Protein AF-A0AAN9HEF0-F1 (afdb_monomer_lite)

Foldseek 3Di:
DDDDPPPDQQQKAWDDDDPDIDIDRPVDPPPPVCNPDDPCVSVQEEDPPDAQWDWDWDWDQDPNDTDIDTDIDGPDDDDPPRRHYDHSVDACVNVVVPSPVVPRGHD

Sequence (107 aa):
MVQGQHDEAGYLFFFKAGQTDLCLDAQSFSCECHPATDTVGRRINHSTKAPNLKPFHCRLRVNGEDKDVILFRALQDISVGAKLRFDYGVKRKSFRGEGLELEWLDE

Organism: NCBI:txid58324

Radius of gyration: 16.02 Å; chains: 1; bounding box: 46×43×34 Å

Structure (mmCIF, N/CA/C/O backbone):
data_AF-A0AAN9HEF0-F1
#
_entry.id   AF-A0AAN9HEF0-F1
#
loop_
_atom_site.group_PDB
_atom_site.id
_atom_site.type_symbol
_atom_site.label_atom_id
_atom_site.label_alt_id
_atom_site.label_comp_id
_atom_site.label_asym_id
_atom_site.label_entity_id
_atom_site.label_seq_id
_atom_site.pdbx_PDB_ins_code
_atom_site.Cartn_x
_atom_site.Cartn_y
_atom_site.Cartn_z
_atom_site.occupancy
_atom_site.B_iso_or_equiv
_atom_site.auth_seq_id
_atom_site.auth_comp_id
_atom_site.auth_asym_id
_atom_site.auth_atom_id
_atom_site.pdbx_PDB_model_num
ATOM 1 N N . MET A 1 1 ? 1.911 -31.298 15.678 1.00 32.28 1 MET A N 1
ATOM 2 C CA . MET A 1 1 ? 3.285 -30.782 15.838 1.00 32.28 1 MET A CA 1
ATOM 3 C C . MET A 1 1 ? 3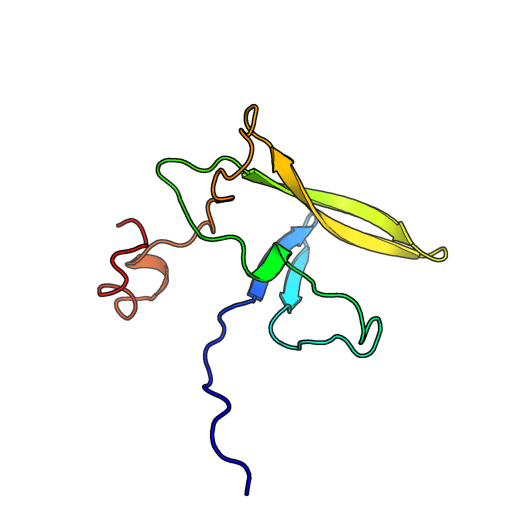.301 -29.397 15.219 1.00 32.28 1 MET A C 1
ATOM 5 O O . MET A 1 1 ? 3.203 -29.293 14.007 1.00 32.28 1 MET A O 1
ATOM 9 N N . VAL A 1 2 ? 3.242 -28.358 16.053 1.00 40.00 2 VAL A N 1
ATOM 10 C CA . VAL A 1 2 ? 3.208 -26.947 15.637 1.00 40.00 2 VAL A CA 1
ATOM 11 C C . VAL A 1 2 ? 4.608 -26.398 15.851 1.00 40.00 2 VAL A C 1
ATOM 13 O O . VAL A 1 2 ? 5.059 -26.364 16.990 1.00 40.00 2 VAL A O 1
ATOM 16 N N . GLN A 1 3 ? 5.297 -26.022 14.777 1.00 37.09 3 GLN A N 1
ATOM 17 C CA . GLN A 1 3 ? 6.558 -25.282 14.828 1.00 37.09 3 GLN A CA 1
ATOM 18 C C . GLN A 1 3 ? 6.768 -24.590 13.478 1.00 37.09 3 GLN A C 1
ATOM 20 O O . GLN A 1 3 ? 6.858 -25.264 12.455 1.00 37.09 3 GLN A O 1
ATOM 25 N N . GLY A 1 4 ? 6.810 -23.252 13.496 1.00 37.31 4 GLY A N 1
ATOM 26 C CA . GLY A 1 4 ? 7.192 -22.436 12.340 1.00 37.31 4 GLY A CA 1
ATOM 27 C C . GLY A 1 4 ? 6.292 -21.241 11.996 1.00 37.31 4 GLY A C 1
ATOM 28 O O . GLY A 1 4 ? 6.200 -20.906 10.822 1.00 37.31 4 GLY A O 1
ATOM 29 N N . GLN A 1 5 ? 5.621 -20.588 12.953 1.00 36.53 5 GLN A N 1
ATOM 30 C CA . GLN A 1 5 ? 5.182 -19.200 12.739 1.00 36.53 5 GLN A CA 1
ATOM 31 C C . GLN A 1 5 ? 6.349 -18.296 13.128 1.00 36.53 5 GLN A C 1
ATOM 33 O O . GLN A 1 5 ? 6.584 -18.057 14.308 1.00 36.53 5 GLN A O 1
ATOM 38 N N . HIS A 1 6 ? 7.134 -17.881 12.135 1.00 39.84 6 HIS A N 1
ATOM 39 C CA . HIS A 1 6 ? 8.145 -16.854 12.338 1.00 39.84 6 HIS A CA 1
ATOM 40 C C . HIS A 1 6 ? 7.456 -15.515 12.620 1.00 39.84 6 HIS A C 1
ATOM 42 O O . HIS A 1 6 ? 6.578 -15.069 11.881 1.00 39.84 6 HIS A O 1
ATOM 48 N N . ASP A 1 7 ? 7.882 -14.936 13.732 1.00 46.22 7 ASP A N 1
ATOM 49 C CA . ASP A 1 7 ? 7.417 -13.745 14.437 1.00 46.22 7 ASP A CA 1
ATOM 50 C C . ASP A 1 7 ? 7.845 -12.441 13.722 1.00 46.22 7 ASP A C 1
ATOM 52 O O . ASP A 1 7 ? 8.362 -11.510 14.333 1.00 46.22 7 ASP A O 1
ATOM 56 N N . GLU A 1 8 ? 7.701 -12.370 12.396 1.00 52.59 8 GLU A N 1
ATOM 57 C CA . GLU A 1 8 ? 8.027 -11.162 11.629 1.00 52.59 8 GLU A CA 1
ATOM 58 C C . GLU A 1 8 ? 6.747 -10.378 11.324 1.00 52.59 8 GLU A C 1
ATOM 60 O O . GLU A 1 8 ? 5.877 -10.836 10.577 1.00 52.59 8 GLU A O 1
ATOM 65 N N . ALA A 1 9 ? 6.640 -9.173 11.890 1.00 56.50 9 ALA A N 1
ATOM 66 C CA . ALA A 1 9 ? 5.588 -8.192 11.618 1.00 56.50 9 ALA A CA 1
ATOM 67 C C . ALA A 1 9 ? 5.703 -7.612 10.187 1.00 56.50 9 ALA A C 1
ATOM 69 O O . ALA A 1 9 ? 5.889 -6.412 9.996 1.00 56.50 9 ALA A O 1
ATOM 70 N N . GLY A 1 10 ? 5.647 -8.472 9.168 1.00 70.88 10 GLY A N 1
ATOM 71 C CA . GLY A 1 10 ? 5.973 -8.127 7.782 1.00 70.88 10 GLY A CA 1
ATOM 72 C C . GLY A 1 10 ? 4.844 -7.450 7.002 1.00 70.88 10 GLY A C 1
ATOM 73 O O . GLY A 1 10 ? 5.113 -6.777 6.009 1.00 70.88 10 GLY A O 1
ATOM 74 N N . TYR A 1 11 ? 3.587 -7.600 7.437 1.00 84.69 11 TYR A N 1
ATOM 75 C CA . TYR A 1 11 ? 2.407 -7.146 6.685 1.00 84.69 11 TYR A CA 1
ATOM 76 C C . TYR A 1 11 ? 1.488 -6.206 7.482 1.00 84.69 11 TYR A C 1
ATOM 78 O O . TYR A 1 11 ? 0.264 -6.264 7.347 1.00 84.69 11 TYR A O 1
ATOM 86 N N . LEU A 1 12 ? 2.072 -5.332 8.306 1.00 87.62 12 LEU A N 1
ATOM 87 C CA . LEU A 1 12 ? 1.347 -4.253 8.984 1.00 87.62 12 LEU A CA 1
ATOM 88 C C . LEU A 1 12 ? 1.429 -2.952 8.179 1.00 87.62 12 LEU A C 1
ATOM 90 O O . LEU A 1 12 ? 2.497 -2.572 7.701 1.00 87.62 12 LEU A O 1
ATOM 94 N N . PHE A 1 13 ? 0.308 -2.242 8.064 1.00 88.62 13 PHE A N 1
ATOM 95 C CA . PHE A 1 13 ? 0.242 -0.944 7.392 1.00 88.62 13 PHE A CA 1
ATOM 96 C C . PHE A 1 13 ? -0.305 0.120 8.343 1.00 88.62 13 PHE A C 1
ATOM 98 O O . PHE A 1 13 ? -1.505 0.169 8.618 1.00 88.62 13 PHE A O 1
ATOM 105 N N . PHE A 1 14 ? 0.574 0.997 8.822 1.00 90.25 14 PHE A N 1
ATOM 106 C CA . PHE A 1 14 ? 0.215 2.094 9.719 1.00 90.25 14 PHE A CA 1
ATOM 107 C C . PHE A 1 14 ? -0.143 3.354 8.928 1.00 90.25 14 PHE A C 1
ATOM 109 O O . PHE A 1 14 ? 0.579 3.750 8.012 1.00 90.25 14 PHE A O 1
ATOM 116 N N . PHE A 1 15 ? -1.246 4.009 9.285 1.00 91.12 15 PHE A N 1
ATOM 117 C CA . PHE A 1 15 ? -1.689 5.247 8.643 1.00 91.12 15 PHE A CA 1
ATOM 118 C C . PHE A 1 15 ? -2.501 6.118 9.601 1.00 91.12 15 PHE A C 1
ATOM 120 O O . PHE A 1 15 ? -2.966 5.658 10.641 1.00 91.12 15 PHE A O 1
ATOM 127 N N . LYS A 1 16 ? -2.682 7.392 9.244 1.00 90.69 16 LYS A N 1
ATOM 128 C CA . LYS A 1 16 ? -3.542 8.318 9.989 1.00 90.69 16 LYS A CA 1
ATOM 129 C C . LYS A 1 16 ? -4.844 8.556 9.235 1.00 90.69 16 LYS A C 1
ATOM 131 O O . LYS A 1 16 ? -4.807 8.872 8.047 1.00 90.69 16 LYS A O 1
ATOM 136 N N . ALA A 1 17 ? -5.967 8.498 9.942 1.00 90.38 17 ALA A N 1
ATOM 137 C CA . ALA A 1 17 ? -7.257 9.001 9.482 1.00 90.38 17 ALA A CA 1
ATOM 138 C C . ALA A 1 17 ? -7.633 10.225 10.331 1.00 90.38 17 ALA A C 1
ATOM 140 O O . ALA A 1 17 ? -8.130 10.112 11.451 1.00 90.38 17 ALA A O 1
ATOM 141 N N . GLY A 1 18 ? -7.330 11.426 9.828 1.00 87.94 18 GLY A N 1
ATOM 142 C CA . GLY A 1 18 ? -7.462 12.652 10.618 1.00 87.94 18 GLY A CA 1
ATOM 143 C C . GLY A 1 18 ? -6.498 12.661 11.811 1.00 87.94 18 GLY A C 1
ATOM 144 O O . GLY A 1 18 ? -5.285 12.688 11.617 1.00 87.94 18 GLY A O 1
ATOM 145 N N . GLN A 1 19 ? -7.038 12.657 13.033 1.00 90.25 19 GLN A N 1
ATOM 146 C CA . GLN A 1 19 ? -6.259 12.624 14.284 1.00 90.25 19 GLN A CA 1
ATOM 147 C C . GLN A 1 19 ? -6.104 11.213 14.868 1.00 90.25 19 GLN A C 1
ATOM 149 O O . GLN A 1 19 ? -5.522 11.053 15.937 1.00 90.25 19 GLN A O 1
ATOM 154 N N . THR A 1 20 ? -6.633 10.194 14.191 1.00 92.44 20 THR A N 1
ATOM 155 C CA . THR A 1 20 ? -6.610 8.813 14.672 1.00 92.44 20 THR A CA 1
ATOM 156 C C . THR A 1 20 ? -5.496 8.035 13.989 1.00 92.44 20 THR A C 1
ATOM 158 O O . THR A 1 20 ? -5.418 8.002 12.760 1.00 92.44 20 THR A O 1
ATOM 161 N N . ASP A 1 21 ? -4.654 7.393 14.794 1.00 93.19 21 ASP A N 1
ATOM 162 C CA . ASP A 1 21 ? -3.658 6.433 14.331 1.00 93.19 21 ASP A CA 1
ATOM 163 C C . ASP A 1 21 ? -4.330 5.068 14.132 1.00 93.19 21 ASP A C 1
ATOM 165 O O . ASP A 1 21 ? -4.982 4.549 15.038 1.00 93.19 21 ASP A O 1
ATOM 169 N N . LEU A 1 22 ? -4.196 4.502 12.933 1.00 93.00 22 LEU A N 1
ATOM 170 C CA . LEU A 1 22 ? -4.807 3.238 12.531 1.00 93.00 22 LEU A CA 1
ATOM 171 C C . LEU A 1 22 ? -3.749 2.269 11.990 1.00 93.00 22 LEU A C 1
ATOM 173 O O . LEU A 1 22 ? -2.683 2.668 11.515 1.00 93.00 22 LEU A O 1
ATOM 177 N N . CYS A 1 23 ? -4.072 0.979 12.042 1.00 90.31 23 CYS A N 1
ATOM 178 C CA . CYS A 1 23 ? -3.255 -0.100 11.500 1.00 90.31 23 CYS A CA 1
ATOM 179 C C . CYS A 1 23 ? -4.137 -1.069 10.709 1.00 90.31 23 CYS A C 1
ATOM 181 O O . CYS A 1 23 ? -5.177 -1.504 11.207 1.00 90.31 23 CYS A O 1
ATOM 183 N N . LEU A 1 24 ? -3.722 -1.414 9.489 1.00 88.12 24 LEU A N 1
ATOM 184 C CA . LEU A 1 24 ? -4.231 -2.590 8.789 1.00 88.12 24 LEU A CA 1
ATOM 185 C C . LEU A 1 24 ? -3.295 -3.763 9.065 1.00 88.12 24 LEU A C 1
ATOM 187 O O . LEU A 1 24 ? -2.116 -3.710 8.710 1.00 88.12 24 LEU A O 1
ATOM 191 N N . ASP A 1 25 ? -3.840 -4.822 9.652 1.00 85.94 25 ASP A N 1
ATOM 192 C CA . ASP A 1 25 ? -3.164 -6.108 9.777 1.00 85.94 25 ASP A CA 1
ATOM 193 C C . ASP A 1 25 ? -3.512 -6.985 8.568 1.00 85.94 25 ASP A C 1
ATOM 195 O O . ASP A 1 25 ? -4.658 -7.404 8.393 1.00 85.94 25 ASP A O 1
ATOM 199 N N . ALA A 1 26 ? -2.519 -7.235 7.713 1.00 84.75 26 ALA A N 1
ATOM 200 C CA . ALA A 1 26 ? -2.621 -8.162 6.591 1.00 84.75 26 ALA A CA 1
ATOM 201 C C . ALA A 1 26 ? -1.765 -9.430 6.786 1.00 84.75 26 ALA A C 1
ATOM 203 O O . ALA A 1 26 ? -1.571 -10.185 5.829 1.00 84.75 26 ALA A O 1
ATOM 204 N N . GLN A 1 27 ? -1.259 -9.676 8.000 1.00 82.25 27 GLN A N 1
ATOM 205 C CA . GLN A 1 27 ? -0.511 -10.880 8.368 1.00 82.25 27 GLN A CA 1
ATOM 206 C C . GLN A 1 27 ? -1.437 -12.099 8.427 1.00 82.25 27 GLN A C 1
ATOM 208 O O . GLN A 1 27 ? -1.100 -13.174 7.925 1.00 82.25 27 GLN A O 1
ATOM 213 N N . SER A 1 28 ? -2.613 -11.927 9.035 1.00 73.00 28 SER A N 1
ATOM 214 C CA . SER A 1 28 ? -3.622 -12.973 9.193 1.00 73.00 28 SER A CA 1
ATOM 215 C C . SER A 1 28 ? -4.303 -13.272 7.851 1.00 73.00 28 SER A C 1
ATOM 217 O O . SER A 1 28 ? -5.255 -12.620 7.424 1.00 73.00 28 SER A O 1
ATOM 219 N N . PHE A 1 29 ? -3.778 -14.274 7.142 1.00 68.12 29 PHE A N 1
ATOM 220 C CA . PHE A 1 29 ? -4.325 -14.739 5.871 1.00 68.12 29 PHE A CA 1
ATOM 221 C C . PHE A 1 29 ? -4.737 -16.217 5.935 1.00 68.12 29 PHE A C 1
ATOM 223 O O . PHE A 1 29 ? -3.958 -17.054 6.380 1.00 68.12 29 PHE A O 1
ATOM 230 N N . SER A 1 30 ? -5.904 -16.597 5.413 1.00 69.75 30 SER A N 1
ATOM 231 C CA . SER A 1 30 ? -6.982 -15.747 4.870 1.00 69.75 30 SER A CA 1
ATOM 232 C C . SER A 1 30 ? -7.804 -15.079 5.982 1.00 69.75 30 SER A C 1
ATOM 234 O O . SER A 1 30 ? -7.949 -15.678 7.045 1.00 69.75 30 SER A O 1
ATOM 236 N N . CYS A 1 31 ? -8.393 -13.893 5.754 1.00 67.31 31 CYS A N 1
ATOM 237 C CA . CYS A 1 31 ? -9.307 -13.332 6.761 1.00 67.31 31 CYS A CA 1
ATOM 238 C C . CYS A 1 31 ? -10.534 -14.237 6.915 1.00 67.31 31 CYS A C 1
ATOM 240 O O . CYS A 1 31 ? -11.055 -14.743 5.918 1.00 67.31 31 CYS A O 1
ATOM 242 N N . GLU A 1 32 ? -11.038 -14.385 8.143 1.00 69.94 32 GLU A N 1
ATOM 243 C CA . GLU A 1 32 ? -12.265 -15.150 8.426 1.00 69.94 32 GLU A CA 1
ATOM 244 C C . GLU A 1 32 ? -13.460 -14.638 7.606 1.00 69.94 32 GLU A C 1
ATOM 246 O O . GLU A 1 32 ? -14.342 -15.398 7.217 1.00 69.94 32 GLU A O 1
ATOM 251 N N . CYS A 1 33 ? -13.439 -13.344 7.274 1.00 67.50 33 CYS A N 1
ATOM 252 C CA . CYS A 1 33 ? -14.425 -12.681 6.436 1.00 67.50 33 CYS A CA 1
ATOM 253 C C . CYS A 1 33 ? -14.426 -13.102 4.956 1.00 67.50 33 CYS A C 1
ATOM 255 O O . CYS A 1 33 ? -15.464 -13.039 4.303 1.00 67.50 33 CYS A O 1
ATOM 257 N N . HIS A 1 34 ? -13.274 -13.485 4.405 1.00 69.62 34 HIS A N 1
ATOM 258 C CA . HIS A 1 34 ? -13.069 -13.723 2.974 1.00 69.62 34 HIS A CA 1
ATOM 259 C C . HIS A 1 34 ? -12.036 -14.845 2.774 1.00 69.62 34 HIS A C 1
ATOM 261 O O . HIS A 1 34 ? -10.950 -14.603 2.237 1.00 69.62 34 HIS A O 1
ATOM 267 N N . PRO A 1 35 ? -12.355 -16.086 3.186 1.00 73.12 35 PRO A N 1
ATOM 268 C CA . PRO A 1 35 ? -11.395 -17.190 3.203 1.00 73.12 35 PRO A CA 1
ATOM 269 C C . PRO A 1 35 ? -10.872 -17.574 1.808 1.00 73.12 35 PRO A C 1
ATOM 271 O O . PRO A 1 35 ? -9.793 -18.142 1.676 1.00 73.12 35 PRO A O 1
ATOM 274 N N . ALA A 1 36 ? -11.624 -17.246 0.754 1.00 7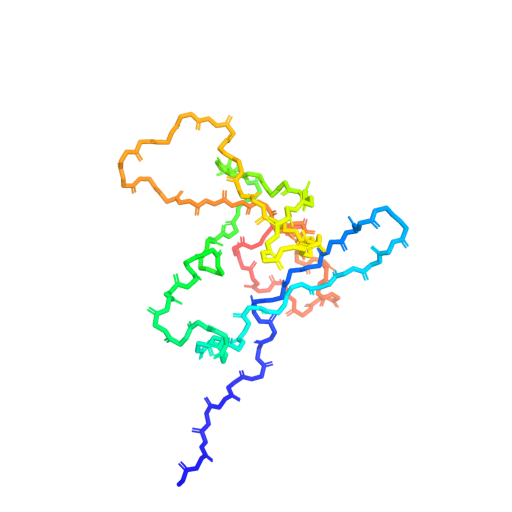5.88 36 ALA A N 1
ATOM 275 C CA . ALA A 1 36 ? -11.298 -17.587 -0.630 1.00 75.88 36 ALA A CA 1
ATOM 276 C C . ALA A 1 36 ? -10.597 -16.461 -1.416 1.00 75.88 36 ALA A C 1
ATOM 278 O O . ALA A 1 36 ? -10.208 -16.674 -2.564 1.00 75.88 36 ALA A O 1
ATOM 279 N N . THR A 1 37 ? -10.444 -15.264 -0.842 1.00 72.06 37 THR A N 1
ATOM 280 C CA . THR A 1 37 ? -9.929 -14.097 -1.574 1.00 72.06 37 THR A CA 1
ATOM 281 C C . THR A 1 37 ? -8.454 -13.881 -1.267 1.00 72.06 37 THR A C 1
ATOM 283 O O . THR A 1 37 ? -8.106 -13.554 -0.135 1.00 72.06 37 THR A O 1
ATOM 286 N N . ASP A 1 38 ? -7.576 -13.991 -2.270 1.00 71.31 38 ASP A N 1
ATOM 287 C CA . ASP A 1 38 ? -6.165 -13.639 -2.087 1.00 71.31 38 ASP A CA 1
ATOM 288 C C . ASP A 1 38 ? -5.964 -12.118 -2.094 1.00 71.31 38 ASP A C 1
ATOM 290 O O . ASP A 1 38 ? -6.148 -11.440 -3.107 1.00 71.31 38 ASP A O 1
ATOM 294 N N . THR A 1 39 ? -5.557 -11.560 -0.954 1.00 74.06 39 THR A N 1
ATOM 295 C CA . THR A 1 39 ? -5.268 -10.130 -0.817 1.00 74.06 39 THR A CA 1
ATOM 296 C C . THR A 1 39 ? -3.854 -9.823 -1.310 1.00 74.06 39 THR A C 1
ATOM 298 O O . THR A 1 39 ? -2.907 -9.695 -0.536 1.00 74.06 39 THR A O 1
ATOM 301 N N . VAL A 1 40 ? -3.688 -9.692 -2.628 1.00 82.94 40 VAL A N 1
ATOM 302 C CA . VAL A 1 40 ? -2.373 -9.465 -3.267 1.00 82.94 40 VAL A CA 1
ATOM 303 C C . VAL A 1 40 ? -1.682 -8.164 -2.842 1.00 82.94 40 VAL A C 1
ATOM 305 O O . VAL A 1 40 ? -0.463 -8.065 -2.948 1.00 82.94 40 VAL A O 1
ATOM 308 N N . GLY A 1 41 ? -2.435 -7.190 -2.315 1.00 87.44 41 GLY A N 1
ATOM 309 C CA . GLY A 1 41 ? -1.909 -5.897 -1.864 1.00 87.44 41 GLY A CA 1
ATOM 310 C C . GLY A 1 41 ? -0.775 -6.018 -0.843 1.00 87.44 41 GLY A C 1
ATOM 311 O O . GLY A 1 41 ? 0.214 -5.298 -0.948 1.00 87.44 41 GLY A O 1
ATOM 312 N N . ARG A 1 42 ? -0.854 -6.995 0.072 1.00 86.44 42 ARG A N 1
ATOM 313 C CA . ARG A 1 42 ? 0.190 -7.244 1.083 1.00 86.44 42 ARG A CA 1
ATOM 314 C C . ARG A 1 42 ? 1.537 -7.664 0.482 1.00 86.44 42 ARG A C 1
ATOM 316 O O . ARG A 1 42 ? 2.558 -7.547 1.137 1.00 86.44 42 ARG A O 1
ATOM 323 N N . ARG A 1 43 ? 1.547 -8.155 -0.764 1.00 88.44 43 ARG A N 1
ATOM 324 C CA . ARG A 1 43 ? 2.749 -8.643 -1.465 1.00 88.44 43 ARG A CA 1
ATOM 325 C C . ARG A 1 43 ? 3.395 -7.592 -2.375 1.00 88.44 43 ARG A C 1
ATOM 327 O O . ARG A 1 43 ? 4.361 -7.906 -3.071 1.00 88.44 43 ARG A O 1
ATOM 334 N N . ILE A 1 44 ? 2.848 -6.375 -2.445 1.00 92.44 44 ILE A N 1
ATOM 335 C CA . ILE A 1 44 ? 3.429 -5.297 -3.257 1.00 92.44 44 ILE A CA 1
ATOM 336 C C . ILE A 1 44 ? 4.713 -4.839 -2.578 1.00 92.44 44 ILE A C 1
ATOM 338 O O . ILE A 1 44 ? 4.660 -4.421 -1.435 1.00 92.44 44 ILE A O 1
ATOM 342 N N . ASN A 1 45 ? 5.839 -4.888 -3.287 1.00 90.56 45 ASN A N 1
ATOM 343 C CA . ASN A 1 45 ? 7.153 -4.632 -2.700 1.00 90.56 45 ASN A CA 1
ATOM 344 C C . ASN A 1 45 ? 7.451 -3.143 -2.485 1.00 90.56 45 ASN A C 1
ATOM 346 O O . ASN A 1 45 ? 6.885 -2.259 -3.131 1.00 90.56 45 ASN A O 1
ATOM 350 N N . HIS A 1 46 ? 8.437 -2.888 -1.633 1.00 90.38 46 HIS A N 1
ATOM 351 C CA . HIS A 1 46 ? 8.965 -1.561 -1.373 1.00 90.38 46 HIS A CA 1
ATOM 352 C C . HIS A 1 46 ? 9.794 -0.999 -2.543 1.00 90.38 46 HIS A C 1
ATOM 354 O O . HIS A 1 46 ? 10.572 -1.716 -3.178 1.00 90.38 46 HIS A O 1
ATOM 360 N N . SER A 1 47 ? 9.669 0.304 -2.808 1.00 90.19 47 SER A N 1
ATOM 361 C CA . SER A 1 47 ? 10.686 1.104 -3.496 1.00 90.19 47 SER A CA 1
ATOM 362 C C . SER A 1 47 ? 10.466 2.597 -3.267 1.00 90.19 47 SER A C 1
ATOM 364 O O . SER A 1 47 ? 9.428 3.134 -3.633 1.00 90.19 47 SER A O 1
ATOM 366 N N . THR A 1 48 ? 11.480 3.279 -2.760 1.00 87.25 48 THR A N 1
ATOM 367 C CA . THR A 1 48 ? 11.607 4.749 -2.728 1.00 87.25 48 THR A CA 1
ATOM 368 C C . THR A 1 48 ? 12.119 5.334 -4.049 1.00 87.25 48 THR A C 1
ATOM 370 O O . THR A 1 48 ? 11.696 6.409 -4.465 1.00 87.25 48 THR A O 1
ATOM 373 N N . LYS A 1 49 ? 13.032 4.624 -4.729 1.00 87.94 49 LYS A N 1
ATOM 374 C CA . LYS A 1 49 ? 13.717 5.097 -5.947 1.00 87.94 49 LYS A CA 1
ATOM 375 C C . LYS A 1 49 ? 12.813 5.122 -7.174 1.00 87.94 49 LYS A C 1
ATOM 377 O O . LYS A 1 49 ? 12.932 6.016 -8.004 1.00 87.94 49 LYS A O 1
ATOM 382 N N . ALA A 1 50 ? 11.954 4.115 -7.314 1.00 91.00 50 ALA A N 1
ATOM 383 C CA . ALA A 1 50 ? 11.042 3.985 -8.447 1.00 91.00 50 ALA A CA 1
ATOM 384 C C . ALA A 1 50 ? 9.687 3.385 -8.020 1.00 91.00 50 ALA A C 1
ATOM 386 O O . ALA A 1 50 ? 9.315 2.305 -8.498 1.00 91.00 50 ALA A O 1
ATOM 387 N N . PRO A 1 51 ? 8.948 4.038 -7.099 1.00 95.50 51 PRO A N 1
ATOM 388 C CA . PRO A 1 51 ? 7.568 3.669 -6.824 1.00 95.50 51 PRO A CA 1
ATOM 389 C C . PRO A 1 51 ? 6.709 3.968 -8.054 1.00 95.50 51 PRO A C 1
ATOM 391 O O . PRO A 1 51 ? 6.776 5.053 -8.626 1.00 95.50 51 PRO A O 1
ATOM 394 N N . ASN A 1 52 ? 5.860 3.020 -8.438 1.00 97.44 52 ASN A N 1
ATOM 395 C CA . ASN A 1 52 ? 4.832 3.229 -9.463 1.00 97.44 52 ASN A CA 1
ATOM 396 C C . ASN A 1 52 ? 3.417 3.263 -8.868 1.00 97.44 52 ASN A C 1
ATOM 398 O O . ASN A 1 52 ? 2.456 3.562 -9.580 1.00 97.44 52 ASN A O 1
ATOM 402 N N . LEU A 1 53 ? 3.295 3.032 -7.559 1.00 97.56 53 LEU A N 1
ATOM 403 C CA . LEU A 1 53 ? 2.064 3.132 -6.793 1.00 97.56 53 LEU A CA 1
ATOM 404 C C . LEU A 1 53 ? 2.224 4.082 -5.604 1.00 97.56 53 LEU A C 1
ATOM 406 O O . LEU A 1 53 ? 3.295 4.190 -5.007 1.00 97.56 53 LEU A O 1
ATOM 410 N N . LYS A 1 54 ? 1.114 4.711 -5.215 1.00 95.25 54 LYS A N 1
ATOM 411 C CA . LYS A 1 54 ? 0.988 5.484 -3.979 1.00 95.25 54 LYS A CA 1
ATOM 412 C C . LYS A 1 54 ? -0.246 5.037 -3.188 1.00 95.25 54 LYS A C 1
ATOM 414 O O . LYS A 1 54 ? -1.331 4.984 -3.775 1.00 95.25 54 LYS A O 1
ATOM 419 N N . PRO A 1 55 ? -0.113 4.753 -1.880 1.00 94.44 55 PRO A N 1
ATOM 420 C CA . PRO A 1 55 ? -1.261 4.535 -1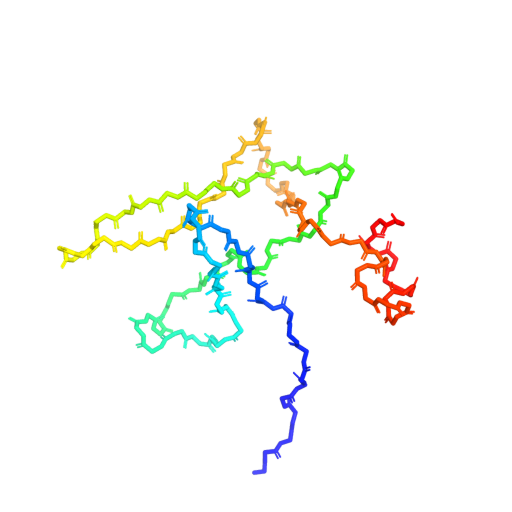.012 1.00 94.44 55 PRO A CA 1
ATOM 421 C C . PRO A 1 55 ? -2.148 5.783 -0.938 1.00 94.44 55 PRO A C 1
ATOM 423 O O . PRO A 1 55 ? -1.664 6.910 -0.821 1.00 94.44 55 PRO A O 1
ATOM 426 N N . PHE A 1 56 ? -3.455 5.576 -0.983 1.00 93.00 56 PHE A N 1
ATOM 427 C CA . PHE A 1 56 ? -4.481 6.597 -0.876 1.00 93.00 56 PHE A CA 1
ATOM 428 C C . PHE A 1 56 ? -5.534 6.133 0.125 1.00 93.00 56 PHE A C 1
ATOM 430 O O . PHE A 1 56 ? -6.222 5.136 -0.096 1.00 93.00 56 PHE A O 1
ATOM 437 N N . HIS A 1 57 ? -5.639 6.860 1.233 1.00 94.06 57 HIS A N 1
ATOM 438 C CA . HIS A 1 57 ? -6.674 6.642 2.233 1.00 94.06 57 HIS A CA 1
ATOM 439 C C . HIS A 1 57 ? -7.999 7.247 1.769 1.00 94.06 57 HIS A C 1
ATOM 441 O O . HIS A 1 57 ? -8.051 8.393 1.323 1.00 94.06 57 HIS A O 1
ATOM 447 N N . CYS A 1 58 ? -9.072 6.472 1.891 1.00 93.50 58 CYS A N 1
ATOM 448 C CA . CYS A 1 58 ? -10.438 6.943 1.710 1.00 93.50 58 CYS A CA 1
ATOM 449 C C . CYS A 1 58 ? -11.407 6.161 2.601 1.00 93.50 58 CYS A C 1
ATOM 451 O O . CYS A 1 58 ? -11.072 5.092 3.112 1.00 93.50 58 CYS A O 1
ATOM 453 N N . ARG A 1 59 ? -12.624 6.688 2.767 1.00 93.88 59 ARG A N 1
ATOM 454 C CA . ARG A 1 59 ? -13.728 5.964 3.406 1.00 93.88 59 ARG A CA 1
ATOM 455 C C . ARG A 1 59 ? -14.670 5.434 2.336 1.00 93.88 59 ARG A C 1
ATOM 457 O O . ARG A 1 59 ? -15.148 6.201 1.499 1.00 93.88 59 ARG A O 1
ATOM 464 N N . LEU A 1 60 ? -14.921 4.130 2.364 1.00 92.31 60 LEU A N 1
ATOM 465 C CA . LEU A 1 60 ? -15.870 3.461 1.481 1.00 92.31 60 LEU A CA 1
ATOM 466 C C . LEU A 1 60 ? -17.028 2.916 2.303 1.00 92.31 60 LEU A C 1
ATOM 468 O O . LEU A 1 60 ? -16.825 2.342 3.370 1.00 92.31 60 LEU A O 1
ATOM 472 N N . ARG A 1 61 ? -18.241 3.050 1.772 1.00 92.06 61 ARG A N 1
ATOM 473 C CA . ARG A 1 61 ? -19.431 2.474 2.389 1.00 92.06 61 ARG A CA 1
ATOM 474 C C . ARG A 1 61 ? -19.614 1.039 1.912 1.00 92.06 61 ARG A C 1
ATOM 476 O O . ARG A 1 61 ? -19.930 0.810 0.747 1.00 92.06 61 ARG A O 1
ATOM 483 N N . VAL A 1 62 ? -19.405 0.086 2.810 1.00 84.62 62 VAL A N 1
ATOM 484 C CA . VAL A 1 62 ? -19.463 -1.358 2.557 1.00 84.62 62 VAL A CA 1
ATOM 485 C C . VAL A 1 62 ? -20.521 -1.954 3.477 1.00 84.62 62 VAL A C 1
ATOM 487 O O . VAL A 1 62 ? -20.424 -1.821 4.691 1.00 84.62 62 VAL A O 1
ATOM 490 N N . ASN A 1 63 ? -21.542 -2.601 2.908 1.00 87.56 63 ASN A N 1
ATOM 491 C CA . ASN A 1 63 ? -22.669 -3.186 3.654 1.00 87.56 63 ASN A CA 1
ATOM 492 C C . ASN A 1 63 ? -23.380 -2.198 4.604 1.00 87.56 63 ASN A C 1
ATOM 494 O O . ASN A 1 63 ? -23.856 -2.583 5.665 1.00 87.56 63 ASN A O 1
ATOM 498 N N . GLY A 1 64 ? -23.452 -0.919 4.222 1.00 90.88 64 GLY A N 1
ATOM 499 C CA . GLY A 1 64 ? -24.092 0.132 5.022 1.00 90.88 64 GLY A CA 1
ATOM 500 C C . GLY A 1 64 ? -23.186 0.800 6.062 1.00 90.88 64 GLY A C 1
ATOM 501 O O . GLY A 1 64 ? -23.599 1.797 6.644 1.00 90.88 64 GLY A O 1
ATOM 502 N N . GLU A 1 65 ? -21.952 0.327 6.238 1.00 92.50 65 GLU A N 1
ATOM 503 C CA . GLU A 1 65 ? -20.975 0.890 7.175 1.00 92.50 65 GLU A CA 1
ATOM 504 C C . GLU A 1 65 ? -19.853 1.628 6.441 1.00 92.50 65 GLU A C 1
ATOM 506 O O . GLU A 1 65 ? -19.366 1.163 5.409 1.00 92.50 65 GLU A O 1
ATOM 511 N N . ASP A 1 66 ? -19.398 2.752 6.992 1.00 92.38 66 ASP A N 1
ATOM 512 C CA . ASP A 1 66 ? -18.209 3.443 6.494 1.00 92.38 66 ASP A CA 1
ATOM 513 C C . ASP A 1 66 ? -16.942 2.764 7.017 1.00 92.38 66 ASP A C 1
ATOM 515 O O . ASP A 1 66 ? -16.710 2.718 8.225 1.00 92.38 66 ASP A O 1
ATOM 519 N N . LYS A 1 67 ? -16.087 2.303 6.105 1.00 90.69 67 LYS A N 1
ATOM 520 C CA . LYS A 1 67 ? -14.810 1.658 6.420 1.00 90.69 67 LYS A CA 1
ATOM 521 C C . LYS A 1 67 ? -13.646 2.477 5.888 1.00 90.69 67 LYS A C 1
ATOM 523 O O . LYS A 1 67 ? -13.685 2.934 4.745 1.00 90.69 67 LYS A O 1
ATOM 528 N N . ASP A 1 68 ? -12.610 2.638 6.703 1.00 92.88 68 ASP A N 1
ATOM 529 C CA . ASP A 1 68 ? -11.326 3.177 6.263 1.00 92.88 68 ASP A CA 1
ATOM 530 C C . ASP A 1 68 ? -10.614 2.157 5.372 1.00 92.88 68 ASP A C 1
ATOM 532 O O . ASP A 1 68 ? -10.436 0.996 5.741 1.00 92.88 68 ASP A O 1
ATOM 536 N N . VAL A 1 69 ? -10.230 2.589 4.173 1.00 90.75 69 VAL A N 1
ATOM 537 C CA . VAL A 1 69 ? -9.618 1.739 3.151 1.00 90.75 69 VAL A CA 1
ATOM 538 C C . VAL A 1 69 ? -8.384 2.427 2.585 1.00 90.75 69 VAL A C 1
ATOM 540 O O . VAL A 1 69 ? -8.384 3.630 2.316 1.00 90.75 69 VAL A O 1
ATOM 543 N N . ILE A 1 70 ? -7.337 1.634 2.359 1.00 92.94 70 ILE A N 1
ATOM 544 C CA . ILE A 1 70 ? -6.158 2.036 1.595 1.00 92.94 70 ILE A CA 1
ATOM 545 C C . ILE A 1 70 ? -6.280 1.478 0.178 1.00 92.94 70 ILE A C 1
ATOM 547 O O . ILE A 1 70 ? -6.291 0.266 -0.032 1.00 92.94 70 ILE A O 1
ATOM 551 N N . LEU A 1 71 ? -6.362 2.374 -0.802 1.00 93.12 71 LEU A N 1
ATOM 552 C CA . LEU A 1 71 ? -6.287 2.052 -2.224 1.00 93.12 71 LEU A CA 1
ATOM 553 C C . LEU A 1 71 ? -4.892 2.386 -2.751 1.00 93.12 71 LEU A C 1
A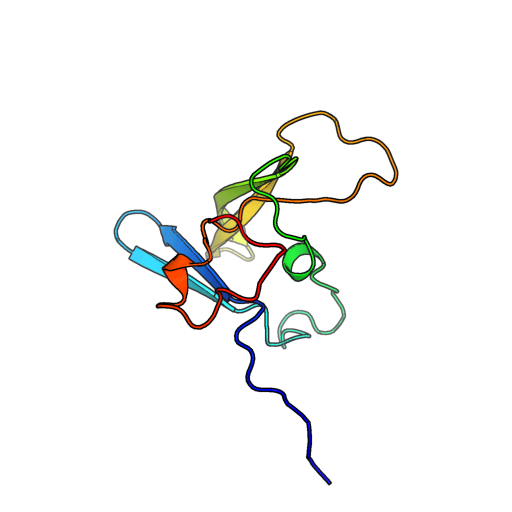TOM 555 O O . LEU A 1 71 ? -4.296 3.378 -2.344 1.00 93.12 71 LEU A O 1
ATOM 559 N N . PHE A 1 72 ? -4.374 1.606 -3.696 1.00 94.69 72 PHE A N 1
ATOM 560 C CA . PHE A 1 72 ? -3.129 1.944 -4.386 1.00 94.69 72 PHE A CA 1
ATOM 561 C C . PHE A 1 72 ? -3.434 2.626 -5.714 1.00 94.69 72 PHE A C 1
ATOM 563 O O . PHE A 1 72 ? -4.007 2.022 -6.619 1.00 94.69 72 PHE A O 1
ATOM 570 N N . ARG A 1 73 ? -3.035 3.893 -5.834 1.00 95.75 73 ARG A N 1
ATOM 571 C CA . ARG A 1 73 ? -3.173 4.669 -7.065 1.00 95.75 73 ARG A CA 1
ATOM 572 C C . ARG A 1 73 ? -1.889 4.576 -7.882 1.00 95.75 73 ARG A C 1
ATOM 574 O O . ARG A 1 73 ? -0.807 4.821 -7.353 1.00 95.75 73 ARG A O 1
ATOM 581 N N . ALA A 1 74 ? -2.023 4.283 -9.171 1.00 97.50 74 ALA A N 1
ATOM 582 C CA . ALA A 1 74 ? -0.925 4.385 -10.124 1.00 97.50 74 ALA A CA 1
ATOM 583 C C . ALA A 1 74 ? -0.407 5.829 -10.224 1.00 97.50 74 ALA A C 1
ATOM 585 O O . ALA A 1 74 ? -1.188 6.776 -10.347 1.00 97.50 74 ALA A O 1
ATOM 586 N N . LEU A 1 75 ? 0.915 5.986 -10.154 1.00 97.12 75 LEU A N 1
ATOM 587 C CA . LEU A 1 75 ? 1.604 7.270 -10.336 1.00 97.12 75 LEU A CA 1
ATOM 588 C C . LEU A 1 75 ? 1.936 7.561 -11.806 1.00 97.12 75 LEU A C 1
ATOM 590 O O . LEU A 1 75 ? 2.245 8.694 -12.159 1.00 97.12 75 LEU A O 1
ATOM 594 N N . GLN A 1 76 ? 1.872 6.531 -12.643 1.00 96.88 76 GLN A N 1
ATOM 595 C CA . GLN A 1 76 ? 2.213 6.531 -14.060 1.00 96.88 76 GLN A CA 1
ATOM 596 C C . GLN A 1 76 ? 1.494 5.368 -14.745 1.00 96.88 76 GLN A C 1
ATOM 598 O O . GLN A 1 76 ? 1.009 4.462 -14.062 1.00 96.88 76 GLN A O 1
ATOM 603 N N . ASP A 1 77 ? 1.489 5.346 -16.074 1.00 98.06 77 ASP A N 1
ATOM 604 C CA . ASP A 1 77 ? 1.072 4.159 -16.816 1.00 98.06 77 ASP A CA 1
ATOM 605 C C . ASP A 1 77 ? 1.986 2.971 -16.473 1.00 98.06 77 ASP A C 1
ATOM 607 O O . ASP A 1 77 ? 3.211 3.102 -16.343 1.00 98.06 77 ASP A O 1
ATOM 611 N N . ILE A 1 78 ? 1.379 1.797 -16.288 1.00 97.25 78 ILE A N 1
ATOM 612 C CA . ILE A 1 78 ? 2.066 0.576 -15.860 1.00 97.25 78 ILE A CA 1
ATOM 613 C C . ILE A 1 78 ? 1.954 -0.455 -16.978 1.00 97.25 78 ILE A C 1
ATOM 615 O O . ILE A 1 78 ? 0.874 -0.971 -17.261 1.00 97.25 78 ILE A O 1
ATOM 619 N N . SER A 1 79 ? 3.086 -0.768 -17.604 1.00 97.62 79 SER A N 1
ATOM 620 C CA . SER A 1 79 ? 3.160 -1.794 -18.642 1.00 97.62 79 SER A CA 1
ATOM 621 C C . SER A 1 79 ? 2.808 -3.179 -18.099 1.00 97.62 79 SER A C 1
ATOM 623 O O . SER A 1 79 ? 3.090 -3.511 -16.944 1.00 97.62 79 SER A O 1
ATOM 625 N N . VAL A 1 80 ? 2.259 -4.032 -18.964 1.00 97.31 80 VAL A N 1
ATOM 626 C CA . VAL A 1 80 ? 1.995 -5.440 -18.641 1.00 97.31 80 VAL A CA 1
ATOM 627 C C . VAL A 1 80 ? 3.283 -6.124 -18.167 1.00 97.31 80 VAL A C 1
ATOM 629 O O . VAL A 1 80 ? 4.336 -5.988 -18.787 1.00 97.31 80 VAL A O 1
ATOM 632 N N . GLY A 1 81 ? 3.199 -6.845 -17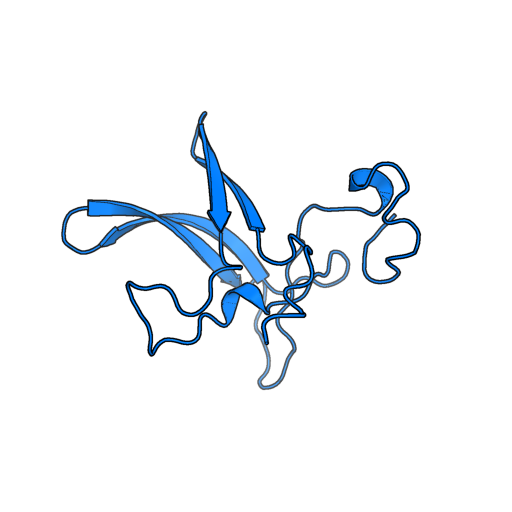.046 1.00 95.88 81 GLY A N 1
ATOM 633 C CA . GLY A 1 81 ? 4.333 -7.551 -16.438 1.00 95.88 81 GLY A CA 1
ATOM 634 C C . GLY A 1 81 ? 5.267 -6.680 -15.589 1.00 95.88 81 GLY A C 1
ATOM 635 O O . GLY A 1 81 ? 6.178 -7.215 -14.954 1.00 95.88 81 GLY A O 1
ATOM 636 N N . ALA A 1 82 ? 5.055 -5.361 -15.521 1.00 95.50 82 ALA A N 1
ATOM 637 C CA . ALA A 1 82 ? 5.832 -4.503 -14.634 1.00 95.50 82 ALA A CA 1
ATOM 638 C C . ALA A 1 82 ? 5.565 -4.849 -13.158 1.00 95.50 82 ALA A C 1
ATOM 640 O O . ALA A 1 82 ? 4.428 -5.059 -12.734 1.00 95.50 82 ALA A O 1
ATOM 641 N N . LYS A 1 83 ? 6.631 -4.886 -12.349 1.00 94.75 83 LYS A N 1
ATOM 642 C CA . LYS A 1 83 ? 6.516 -5.115 -10.903 1.00 94.75 83 LYS A CA 1
ATOM 643 C C . LYS A 1 83 ? 5.892 -3.891 -10.232 1.00 94.75 83 LYS A C 1
ATOM 645 O O . LYS A 1 83 ? 6.406 -2.783 -10.381 1.00 94.75 83 LYS A O 1
ATOM 650 N N . LEU A 1 84 ? 4.841 -4.109 -9.450 1.00 96.19 84 LEU A N 1
ATOM 651 C CA . LEU A 1 84 ? 4.216 -3.081 -8.623 1.00 96.19 84 LEU A CA 1
ATOM 652 C C . LEU A 1 84 ? 5.070 -2.794 -7.387 1.00 96.19 84 LEU A C 1
ATOM 654 O O . LEU A 1 84 ? 5.545 -3.729 -6.734 1.00 96.19 84 LEU A O 1
ATOM 658 N N . ARG A 1 85 ? 5.282 -1.510 -7.093 1.00 95.19 85 ARG A N 1
ATOM 659 C CA . ARG A 1 85 ? 6.098 -1.044 -5.971 1.00 95.19 85 ARG A CA 1
ATOM 660 C C . ARG A 1 85 ? 5.552 0.251 -5.386 1.00 95.19 85 ARG A C 1
ATOM 662 O O . ARG A 1 85 ? 5.124 1.130 -6.136 1.00 95.19 85 ARG A O 1
ATOM 669 N N . PHE A 1 86 ? 5.641 0.394 -4.070 1.00 94.75 86 PHE A N 1
ATOM 670 C CA . PHE A 1 86 ? 5.341 1.648 -3.381 1.00 94.75 86 PHE A CA 1
ATOM 671 C C . PHE A 1 86 ? 6.378 1.946 -2.304 1.00 94.75 86 PHE A C 1
ATOM 673 O O . PHE A 1 86 ? 7.085 1.056 -1.835 1.00 94.75 86 PHE A O 1
ATOM 680 N N . ASP A 1 87 ? 6.466 3.205 -1.902 1.00 92.38 87 ASP A N 1
ATOM 681 C CA . ASP A 1 87 ? 7.294 3.593 -0.770 1.00 92.38 87 ASP A CA 1
ATOM 682 C C . ASP A 1 87 ? 6.573 3.245 0.541 1.00 92.38 87 ASP A C 1
ATOM 684 O O . ASP A 1 87 ? 5.468 3.722 0.799 1.00 92.38 87 ASP A O 1
ATOM 688 N N . TYR A 1 88 ? 7.206 2.417 1.370 1.00 90.19 88 TYR A N 1
ATOM 689 C CA . TYR A 1 88 ? 6.650 1.987 2.657 1.00 90.19 88 TYR A CA 1
ATOM 690 C C . TYR A 1 88 ? 6.792 3.081 3.728 1.00 90.19 88 TYR A C 1
ATOM 692 O O . TYR A 1 88 ? 6.260 2.938 4.824 1.00 90.19 88 TYR A O 1
ATOM 700 N N . GLY A 1 89 ? 7.541 4.153 3.449 1.00 84.50 89 GLY A N 1
ATOM 701 C CA . GLY A 1 89 ? 7.844 5.202 4.420 1.00 84.50 89 GLY A CA 1
ATOM 702 C C . GLY A 1 89 ? 8.789 4.749 5.536 1.00 84.50 89 GLY A C 1
ATOM 703 O O . GLY A 1 89 ? 8.965 5.473 6.515 1.00 84.50 89 GLY A O 1
ATOM 704 N N . VAL A 1 90 ? 9.403 3.570 5.399 1.00 77.56 90 VAL A N 1
ATOM 705 C CA . VAL A 1 90 ? 10.427 3.058 6.314 1.00 77.56 90 VAL A CA 1
ATOM 706 C C . VAL A 1 90 ? 11.810 3.193 5.691 1.00 77.56 90 VAL A C 1
ATOM 708 O O . VAL A 1 90 ? 11.992 3.037 4.487 1.00 77.56 90 VAL A O 1
ATOM 711 N N . LYS A 1 91 ? 12.791 3.490 6.537 1.00 72.62 91 LYS A N 1
ATOM 712 C CA . LYS A 1 91 ? 14.214 3.554 6.194 1.00 72.62 91 LYS A CA 1
ATOM 713 C C . LYS A 1 91 ? 14.975 2.608 7.108 1.00 72.62 91 LYS A C 1
ATOM 715 O O . LYS A 1 91 ? 14.454 2.236 8.158 1.00 72.62 91 LYS A O 1
ATOM 720 N N . ARG A 1 92 ? 16.231 2.281 6.802 1.00 71.44 92 ARG A N 1
ATOM 721 C CA . ARG A 1 92 ? 17.060 1.447 7.698 1.00 71.44 92 ARG A CA 1
ATOM 722 C C . ARG A 1 92 ? 17.130 2.011 9.122 1.00 71.44 92 ARG A C 1
ATOM 724 O O . ARG A 1 92 ? 17.040 1.277 10.103 1.00 71.44 92 ARG A O 1
ATOM 731 N N . LYS A 1 93 ? 17.174 3.341 9.253 1.00 69.50 93 LYS A N 1
ATOM 732 C CA . LYS A 1 93 ? 17.149 4.045 10.551 1.00 69.50 93 LYS A CA 1
ATOM 733 C C . LYS A 1 93 ? 15.839 3.887 11.330 1.00 69.50 93 LYS A C 1
ATOM 735 O O . LYS A 1 93 ? 15.850 4.066 12.546 1.00 69.50 93 LYS A O 1
ATOM 740 N N . SER A 1 94 ? 14.731 3.535 10.673 1.00 72.25 94 SER A N 1
ATOM 741 C CA . SER A 1 94 ? 13.447 3.269 11.338 1.00 72.25 94 SER A CA 1
ATOM 742 C C . SER A 1 94 ? 13.532 2.086 12.308 1.00 72.25 94 SER A C 1
ATOM 744 O O . SER A 1 94 ? 12.772 2.038 13.269 1.00 72.25 94 SER A O 1
ATOM 746 N N . PHE A 1 95 ? 14.497 1.184 12.111 1.00 69.00 95 PHE A N 1
ATOM 747 C CA . PHE A 1 95 ? 14.682 -0.034 12.903 1.00 69.00 95 PHE A CA 1
ATOM 748 C C . PHE A 1 95 ? 15.728 0.113 14.018 1.00 69.00 95 PHE A C 1
ATOM 750 O O . PHE A 1 95 ? 16.281 -0.874 14.476 1.00 69.00 95 PHE A O 1
ATOM 757 N N . ARG A 1 96 ? 16.059 1.341 14.451 1.00 67.00 96 ARG A N 1
ATOM 758 C CA . ARG A 1 96 ? 17.006 1.600 15.563 1.00 67.00 96 ARG A CA 1
ATOM 759 C C . ARG A 1 96 ? 18.374 0.897 15.433 1.00 67.00 96 ARG A C 1
ATOM 761 O O . ARG A 1 96 ? 19.044 0.672 16.434 1.00 67.00 96 ARG A O 1
ATOM 768 N N . GLY A 1 97 ? 18.807 0.602 14.206 1.00 64.31 97 GLY A N 1
ATOM 769 C CA . GLY A 1 97 ? 20.064 -0.100 13.920 1.00 64.31 97 GLY A CA 1
ATOM 770 C C . GLY A 1 97 ? 19.919 -1.598 13.627 1.00 64.31 97 GLY A C 1
ATOM 771 O O . GLY A 1 97 ? 20.863 -2.178 13.109 1.00 64.31 97 GLY A O 1
ATOM 772 N N . GLU A 1 98 ? 18.749 -2.197 13.869 1.00 66.00 98 GLU A N 1
ATOM 773 C CA . GLU A 1 98 ? 18.454 -3.620 13.609 1.00 66.00 98 GLU A CA 1
ATOM 774 C C . GLU A 1 98 ? 18.038 -3.917 12.159 1.00 66.00 98 GLU A C 1
ATOM 776 O O . GLU A 1 98 ? 17.752 -5.057 11.840 1.00 66.00 98 GLU A O 1
ATOM 781 N N . GLY A 1 99 ? 17.955 -2.897 11.300 1.00 61.44 99 GLY A N 1
ATOM 782 C CA . GLY A 1 99 ? 17.613 -3.036 9.878 1.00 61.44 99 GLY A CA 1
ATOM 783 C C . GLY A 1 99 ? 18.709 -2.511 8.952 1.00 61.44 99 GLY A C 1
ATOM 784 O O . GLY A 1 99 ? 18.421 -2.086 7.833 1.00 61.44 99 GLY A O 1
ATOM 785 N N . LEU A 1 100 ? 19.953 -2.437 9.438 1.00 65.25 100 LEU A N 1
ATOM 786 C CA . LEU A 1 100 ? 21.097 -1.925 8.671 1.00 65.25 100 LEU A CA 1
ATOM 787 C C . LEU A 1 100 ? 21.516 -2.885 7.549 1.00 65.25 100 LEU A C 1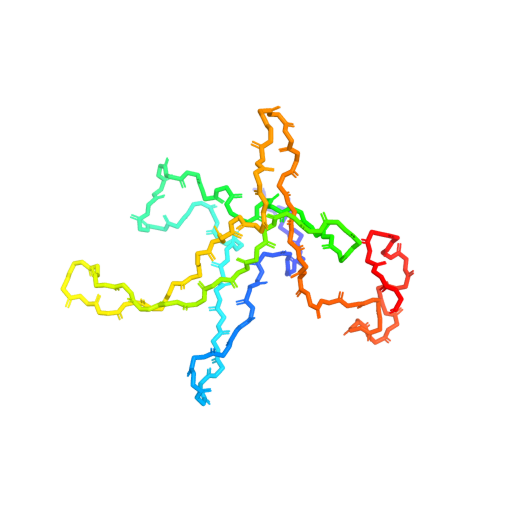
ATOM 789 O O . LEU A 1 100 ? 22.037 -2.443 6.528 1.00 65.25 100 LEU A O 1
ATOM 793 N N . GLU A 1 101 ? 21.241 -4.173 7.720 1.00 71.69 101 GLU A N 1
ATOM 794 C CA . GLU A 1 101 ? 21.462 -5.258 6.764 1.00 71.69 101 GLU A CA 1
ATOM 795 C C . GLU A 1 101 ? 20.359 -5.379 5.698 1.00 71.69 101 GLU A C 1
ATOM 797 O O . GLU A 1 101 ? 20.515 -6.114 4.723 1.00 71.69 101 GLU A O 1
ATOM 802 N N . LEU A 1 102 ? 19.255 -4.634 5.831 1.00 70.00 102 LEU A N 1
ATOM 803 C CA . LEU A 1 102 ? 18.158 -4.627 4.862 1.00 70.00 102 LEU A CA 1
ATOM 804 C C . LEU A 1 102 ? 18.545 -3.802 3.624 1.00 70.00 102 LEU A C 1
ATOM 806 O O . LEU A 1 102 ? 18.177 -2.634 3.472 1.00 70.00 102 LEU A O 1
ATOM 810 N N . GLU A 1 103 ? 19.297 -4.417 2.708 1.00 72.38 103 GLU A N 1
ATOM 811 C CA . GLU A 1 103 ? 19.807 -3.771 1.487 1.00 72.38 103 GLU A CA 1
ATOM 812 C C . GLU A 1 103 ? 18.699 -3.196 0.586 1.00 72.38 103 GLU A C 1
ATOM 814 O O . GLU A 1 103 ? 18.931 -2.233 -0.147 1.00 72.38 103 GLU A O 1
ATOM 819 N N . TRP A 1 104 ? 17.482 -3.743 0.670 1.00 69.69 104 TRP A N 1
ATOM 820 C CA . TRP A 1 104 ? 16.315 -3.302 -0.099 1.00 69.69 104 TRP A CA 1
ATOM 821 C C . TRP A 1 104 ? 15.652 -2.019 0.433 1.00 69.69 104 TRP A C 1
ATOM 823 O O . TRP A 1 104 ? 14.849 -1.431 -0.290 1.00 69.69 104 TRP A O 1
ATOM 833 N N . LEU A 1 105 ? 15.979 -1.581 1.655 1.00 68.69 105 LEU A N 1
ATOM 834 C CA . LEU A 1 105 ? 15.555 -0.298 2.226 1.00 68.69 105 LEU A CA 1
ATOM 835 C C . LEU A 1 105 ? 16.572 0.809 1.931 1.00 68.69 105 LEU A C 1
ATOM 837 O O . LEU A 1 105 ? 17.768 0.549 1.822 1.00 68.69 105 LEU A O 1
ATOM 841 N N . ASP A 1 106 ? 16.110 2.055 1.869 1.00 68.38 106 ASP A N 1
ATOM 842 C CA . ASP A 1 106 ? 16.990 3.226 1.788 1.00 68.38 106 ASP A CA 1
ATOM 843 C C . ASP A 1 106 ? 17.645 3.586 3.139 1.00 68.38 106 ASP A C 1
ATOM 845 O O . ASP A 1 106 ? 17.136 3.233 4.209 1.00 68.38 106 ASP A O 1
ATOM 849 N N . GLU A 1 107 ? 18.762 4.328 3.081 1.00 63.69 107 GLU A N 1
ATOM 850 C CA . GLU A 1 107 ? 19.503 4.870 4.243 1.00 63.69 107 GLU A CA 1
ATOM 851 C C . GLU A 1 107 ? 18.717 5.868 5.118 1.00 63.69 107 GLU A C 1
ATOM 853 O O . GLU A 1 107 ? 17.961 6.723 4.591 1.00 63.69 107 GLU A O 1
#

Secondary structure (DSSP, 8-state):
---------TTEEEEEETTEEEEEE--S-S-TT-TT---GGGGPEE-SSS--EEEEEEEEEETTEEEEEEEEEESS---TTPPPEE--S--GGGGTTTTTT-TTS--

pLDDT: mean 81.19, std 15.94, range [32.28, 98.06]

InterPro domains:
  IPR001214 SET domain [PF00856] (11-89)
  IPR001214 SET domain [PS50280] (1-89)
  IPR046341 SET domain superfamily [G3DSA:2.170.270.10] (2-100)
  IPR046341 SET domain superfamily [SSF82199] (12-94)
  IPR051760 Histone-lysine N-methyltransferase KMT5A [PTHR46167] (8-93)